Protein AF-A0A0V8E8P4-F1 (afdb_monomer_lite)

Structure (mmCIF, N/CA/C/O backbone):
data_AF-A0A0V8E8P4-F1
#
_entry.id   AF-A0A0V8E8P4-F1
#
loop_
_atom_site.group_PDB
_atom_site.id
_atom_site.type_symbol
_atom_site.label_atom_id
_atom_site.label_alt_id
_atom_site.label_comp_id
_atom_site.label_asym_id
_atom_site.label_entity_id
_atom_site.label_seq_id
_atom_site.pdbx_PDB_ins_code
_atom_site.Cartn_x
_atom_site.Cartn_y
_atom_site.Cartn_z
_atom_site.occupancy
_atom_site.B_iso_or_equiv
_atom_site.auth_seq_id
_atom_site.auth_comp_id
_atom_site.auth_asym_id
_atom_site.auth_atom_id
_atom_site.pdbx_PDB_model_num
ATOM 1 N N . MET A 1 1 ? -3.538 -27.319 -12.906 1.00 43.72 1 MET A N 1
ATOM 2 C CA . MET A 1 1 ? -2.701 -26.232 -12.357 1.00 43.72 1 MET A CA 1
ATOM 3 C C . MET A 1 1 ? -1.770 -25.716 -13.441 1.00 43.72 1 MET A C 1
ATOM 5 O O . MET A 1 1 ? -0.704 -26.281 -13.616 1.00 43.72 1 MET A O 1
ATOM 9 N N . ALA A 1 2 ? -2.178 -24.704 -14.204 1.00 50.72 2 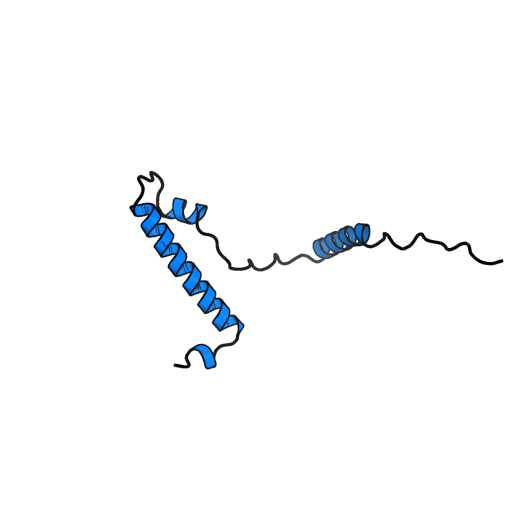ALA A N 1
ATOM 10 C CA . ALA A 1 2 ? -1.262 -23.997 -15.104 1.00 50.72 2 ALA A CA 1
ATOM 11 C C . ALA A 1 2 ? -1.821 -22.614 -15.475 1.00 50.72 2 ALA A C 1
ATOM 13 O O . ALA A 1 2 ? -1.736 -22.208 -16.624 1.00 50.72 2 ALA A O 1
ATOM 14 N N . VAL A 1 3 ? -2.431 -21.897 -14.520 1.00 55.16 3 VAL A N 1
ATOM 15 C CA . VAL A 1 3 ? -2.849 -20.510 -14.786 1.00 55.16 3 VAL A CA 1
ATOM 16 C C . VAL A 1 3 ? -1.605 -19.655 -15.031 1.00 55.16 3 VAL A C 1
ATOM 18 O O . VAL A 1 3 ? -1.594 -18.876 -15.961 1.00 55.16 3 VAL A O 1
ATOM 21 N N . LEU A 1 4 ? -0.505 -19.902 -14.311 1.00 54.28 4 LEU A N 1
ATOM 22 C CA . LEU A 1 4 ? 0.762 -19.172 -14.449 1.00 54.28 4 LEU A CA 1
ATOM 23 C C . LEU A 1 4 ? 1.581 -19.508 -15.711 1.00 54.28 4 LEU A C 1
ATOM 25 O O . LEU A 1 4 ? 2.511 -18.778 -16.027 1.00 54.28 4 LEU A O 1
ATOM 29 N N . ALA A 1 5 ? 1.271 -20.590 -16.434 1.00 55.81 5 ALA A N 1
ATOM 30 C CA . ALA A 1 5 ? 2.105 -21.047 -17.553 1.00 55.81 5 ALA A CA 1
ATOM 31 C C . ALA A 1 5 ? 1.926 -20.215 -18.838 1.00 55.81 5 ALA A C 1
ATOM 33 O O . ALA A 1 5 ? 2.759 -20.296 -19.737 1.00 55.81 5 ALA A O 1
ATOM 34 N N . THR A 1 6 ? 0.845 -19.434 -18.936 1.00 61.88 6 THR A N 1
ATOM 35 C CA . THR A 1 6 ? 0.511 -18.605 -20.109 1.00 61.88 6 THR A CA 1
ATOM 36 C C . THR A 1 6 ? 0.829 -17.121 -19.930 1.00 61.88 6 THR A C 1
ATOM 38 O O . THR A 1 6 ? 0.671 -16.355 -20.877 1.00 61.88 6 THR A O 1
ATOM 41 N N . TYR A 1 7 ? 1.241 -16.700 -18.735 1.00 63.75 7 TYR A N 1
ATOM 42 C CA . TYR A 1 7 ? 1.546 -15.301 -18.434 1.00 63.75 7 TYR A CA 1
ATOM 43 C C . TYR A 1 7 ? 3.035 -15.013 -18.614 1.00 63.75 7 TYR A C 1
ATOM 45 O O . TYR A 1 7 ? 3.882 -15.889 -18.436 1.00 63.75 7 TYR A O 1
ATOM 53 N N . SER A 1 8 ? 3.363 -13.767 -18.964 1.00 78.62 8 SER A N 1
ATOM 54 C CA . SER A 1 8 ? 4.757 -13.32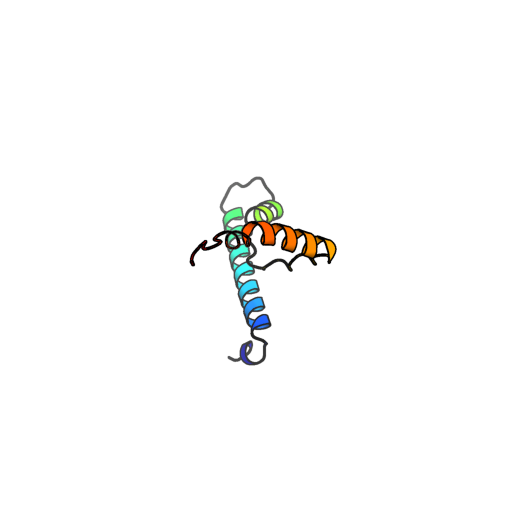9 -18.965 1.00 78.62 8 SER A CA 1
ATOM 55 C C . SER A 1 8 ? 5.324 -13.391 -17.543 1.00 78.62 8 SER A C 1
ATOM 57 O O . SER A 1 8 ? 4.590 -13.270 -16.559 1.00 78.62 8 SER A O 1
ATOM 59 N N . LEU A 1 9 ? 6.644 -13.545 -17.415 1.00 77.69 9 LEU A N 1
ATOM 60 C CA . LEU A 1 9 ? 7.304 -13.551 -16.106 1.00 77.69 9 LEU A CA 1
ATOM 61 C C . LEU A 1 9 ? 6.955 -12.296 -15.284 1.00 77.69 9 LEU A C 1
ATOM 63 O O . LEU A 1 9 ? 6.753 -12.399 -14.080 1.00 77.69 9 LEU A O 1
ATOM 67 N N . GLY A 1 10 ? 6.816 -11.137 -15.941 1.00 78.81 10 GLY A N 1
ATOM 68 C CA . GLY A 1 10 ? 6.382 -9.895 -15.296 1.00 78.81 10 GLY A CA 1
ATOM 69 C C . GLY A 1 10 ? 4.983 -10.007 -14.689 1.00 78.81 10 GLY A C 1
ATOM 70 O O . GLY A 1 10 ? 4.809 -9.729 -13.513 1.00 78.81 10 GLY A O 1
ATOM 71 N N . GLN A 1 11 ? 4.013 -10.529 -15.442 1.00 79.38 11 GLN A N 1
ATOM 72 C CA . GLN A 1 11 ? 2.639 -10.715 -14.957 1.00 79.38 11 GLN A CA 1
ATOM 73 C C . GLN A 1 11 ? 2.549 -11.716 -13.795 1.00 79.38 11 GLN A C 1
ATOM 75 O O . GLN A 1 11 ? 1.749 -11.535 -12.880 1.00 79.38 11 GLN A O 1
ATOM 80 N N . ALA A 1 12 ? 3.373 -12.766 -13.810 1.00 83.81 12 ALA A N 1
ATOM 81 C CA . ALA A 1 12 ? 3.454 -13.708 -12.697 1.00 83.81 12 ALA A CA 1
ATOM 82 C C . ALA A 1 12 ? 4.036 -13.048 -11.435 1.00 83.81 12 ALA A C 1
ATOM 84 O O . ALA A 1 12 ? 3.517 -13.253 -10.339 1.00 83.81 12 ALA A O 1
ATOM 85 N N . VAL A 1 13 ? 5.084 -12.233 -11.588 1.00 84.69 13 VAL A N 1
ATOM 86 C CA . VAL A 1 13 ? 5.679 -11.467 -10.485 1.00 84.69 13 VAL A CA 1
ATOM 87 C C . VAL A 1 13 ? 4.693 -10.432 -9.941 1.00 84.69 13 VAL A C 1
ATOM 89 O O . VAL A 1 13 ? 4.520 -10.361 -8.729 1.00 84.69 13 VAL A O 1
ATOM 92 N N . ASP A 1 14 ? 3.990 -9.698 -10.803 1.00 83.44 14 ASP A N 1
ATOM 93 C CA . ASP A 1 14 ? 2.965 -8.729 -10.396 1.00 83.44 14 ASP A CA 1
ATOM 94 C C . ASP A 1 14 ? 1.843 -9.395 -9.596 1.00 83.44 14 ASP A C 1
ATOM 96 O O . ASP A 1 14 ? 1.397 -8.865 -8.579 1.00 83.44 14 ASP A O 1
ATOM 100 N N . PHE A 1 15 ? 1.418 -10.590 -10.013 1.00 86.06 15 PHE A N 1
ATOM 101 C CA . PHE A 1 15 ? 0.428 -11.365 -9.274 1.00 86.06 15 PHE A CA 1
ATOM 102 C C . PHE A 1 15 ? 0.947 -11.813 -7.900 1.00 86.06 15 PHE A C 1
ATOM 104 O O . PHE A 1 15 ? 0.226 -11.712 -6.911 1.00 86.06 15 PHE A O 1
ATOM 111 N N . ILE A 1 16 ? 2.203 -12.258 -7.807 1.00 87.50 16 ILE A N 1
ATOM 112 C CA . ILE A 1 16 ? 2.822 -12.618 -6.522 1.00 87.50 16 ILE A CA 1
ATOM 113 C C . ILE A 1 16 ? 2.909 -11.395 -5.598 1.00 87.50 16 ILE A C 1
ATOM 115 O O . ILE A 1 16 ? 2.586 -11.494 -4.416 1.00 87.50 16 ILE A O 1
ATOM 119 N N . LEU A 1 17 ? 3.305 -10.235 -6.130 1.00 87.50 17 LEU A N 1
ATOM 120 C CA . LEU A 1 17 ? 3.362 -8.986 -5.369 1.00 87.50 17 LEU A CA 1
ATOM 121 C C . LEU A 1 17 ? 1.974 -8.551 -4.888 1.00 87.50 17 LEU A C 1
ATOM 123 O O . LEU A 1 17 ? 1.842 -8.099 -3.754 1.00 87.50 17 LEU A O 1
ATOM 127 N N . TYR A 1 18 ? 0.944 -8.727 -5.717 1.00 87.69 18 TYR A N 1
ATOM 128 C CA . TYR A 1 18 ? -0.440 -8.475 -5.328 1.00 87.69 18 TYR A CA 1
ATOM 129 C C . TYR A 1 18 ? -0.876 -9.351 -4.146 1.00 87.69 18 TYR A C 1
ATOM 131 O O . TYR A 1 18 ? -1.419 -8.828 -3.176 1.00 87.69 18 TYR A O 1
ATOM 139 N N . LEU A 1 19 ? -0.596 -10.658 -4.195 1.00 89.81 19 LEU A N 1
ATOM 140 C CA . LEU A 1 19 ? -0.932 -11.572 -3.097 1.00 89.81 19 LEU A CA 1
ATOM 141 C C . LEU A 1 19 ? -0.232 -11.178 -1.792 1.00 89.81 19 LEU A C 1
ATOM 143 O O . LEU A 1 19 ? -0.868 -11.150 -0.742 1.00 89.81 19 LEU A O 1
ATOM 147 N N . TYR A 1 20 ? 1.051 -10.820 -1.867 1.00 89.12 20 TYR A N 1
ATOM 148 C CA . TYR A 1 20 ? 1.806 -10.350 -0.706 1.00 89.12 20 TYR A CA 1
ATOM 149 C C . TYR A 1 20 ? 1.205 -9.076 -0.094 1.00 89.12 20 TYR A C 1
ATOM 151 O O . TYR A 1 20 ? 1.096 -8.951 1.124 1.00 89.12 20 TYR A O 1
ATOM 159 N N . GLU A 1 21 ? 0.807 -8.114 -0.930 1.00 89.81 21 GLU A N 1
ATOM 160 C CA . GLU A 1 21 ? 0.172 -6.888 -0.445 1.00 89.81 21 GLU A CA 1
ATOM 161 C C . GLU A 1 21 ? -1.179 -7.167 0.220 1.00 89.81 21 GLU A C 1
ATOM 163 O O . GLU A 1 21 ? -1.489 -6.548 1.235 1.00 89.81 21 GLU A O 1
ATOM 168 N N . GLN A 1 22 ? -1.953 -8.116 -0.303 1.00 90.69 22 GLN A N 1
ATOM 169 C CA . GLN A 1 22 ? -3.233 -8.492 0.287 1.00 90.69 22 GLN A CA 1
ATOM 170 C C . GLN A 1 22 ? -3.061 -9.143 1.670 1.00 90.69 22 GLN A C 1
ATOM 172 O O . GLN A 1 22 ? -3.734 -8.744 2.617 1.00 90.69 22 GLN A O 1
ATOM 177 N N . GLU A 1 23 ? -2.122 -10.081 1.814 1.00 91.12 23 GLU A N 1
ATOM 178 C CA . GLU A 1 23 ? -1.818 -10.730 3.101 1.00 91.12 23 GLU A CA 1
ATOM 179 C C . GLU A 1 23 ? -1.323 -9.718 4.151 1.00 91.12 23 GLU A C 1
ATOM 181 O O . GLU A 1 23 ? -1.724 -9.742 5.319 1.00 91.12 23 GLU A O 1
ATOM 186 N N . ASN A 1 24 ? -0.473 -8.776 3.733 1.00 91.19 24 ASN A N 1
ATOM 187 C CA . ASN A 1 24 ? 0.027 -7.726 4.617 1.00 91.19 24 ASN A CA 1
ATOM 188 C C . ASN A 1 24 ? -1.094 -6.766 5.055 1.00 91.19 24 ASN A C 1
ATOM 190 O O . ASN A 1 24 ? -1.125 -6.326 6.203 1.00 91.19 24 ASN A O 1
ATOM 194 N N . GLU A 1 25 ? -2.039 -6.455 4.166 1.00 92.12 25 GLU A N 1
ATOM 195 C CA . GLU A 1 25 ? -3.208 -5.643 4.503 1.00 92.12 25 GLU A CA 1
ATOM 196 C C . GLU A 1 25 ? -4.120 -6.327 5.528 1.00 92.12 25 GLU A C 1
ATOM 198 O O . GLU A 1 25 ? -4.514 -5.680 6.500 1.00 92.12 25 GLU A O 1
ATOM 203 N N . GLU A 1 26 ? -4.409 -7.620 5.359 1.00 93.44 26 GLU A N 1
ATOM 204 C CA . GLU A 1 26 ? -5.180 -8.404 6.336 1.00 93.44 26 GLU A CA 1
ATOM 205 C C . GLU A 1 26 ? -4.486 -8.424 7.703 1.00 93.44 26 GLU A C 1
ATOM 207 O O . GLU A 1 26 ? -5.111 -8.156 8.728 1.00 93.44 26 GLU A O 1
ATOM 212 N N . THR A 1 27 ? -3.166 -8.617 7.722 1.00 93.12 27 THR A N 1
ATOM 213 C CA . THR A 1 27 ? -2.374 -8.577 8.962 1.00 93.12 27 THR A CA 1
ATOM 214 C C . THR A 1 27 ? -2.466 -7.215 9.657 1.00 93.12 27 THR A C 1
ATOM 216 O O . THR A 1 27 ? -2.617 -7.132 10.879 1.00 93.12 27 THR A O 1
ATOM 219 N N . LEU A 1 28 ? -2.377 -6.118 8.897 1.00 92.94 28 LEU A N 1
ATOM 220 C CA . LEU A 1 28 ? -2.520 -4.768 9.445 1.00 92.94 28 LEU A CA 1
ATOM 221 C C . LEU A 1 28 ? -3.935 -4.521 9.970 1.00 92.94 28 LEU A C 1
ATOM 223 O O . LEU A 1 28 ? -4.088 -3.869 11.000 1.00 92.94 28 LEU A O 1
ATOM 227 N N . TRP A 1 29 ? -4.954 -5.048 9.296 1.00 93.44 29 TRP A N 1
ATOM 228 C CA . TRP A 1 29 ? -6.340 -4.962 9.744 1.00 93.44 29 TRP A CA 1
ATOM 229 C C . TRP A 1 29 ? -6.550 -5.669 11.086 1.00 93.44 29 TRP A C 1
ATOM 231 O O . TRP A 1 29 ? -7.087 -5.077 12.021 1.00 93.44 29 TRP A O 1
ATOM 241 N N . GLU A 1 30 ? -6.052 -6.896 11.231 1.00 94.00 30 GLU A N 1
ATOM 242 C CA . GLU A 1 30 ? -6.110 -7.634 12.498 1.00 94.00 30 GLU A CA 1
ATOM 243 C C . GLU A 1 30 ? -5.328 -6.929 13.616 1.00 94.00 30 GLU A C 1
ATOM 245 O O . GLU A 1 30 ? -5.778 -6.846 14.765 1.00 94.00 30 GLU A O 1
ATOM 250 N N . MET A 1 31 ? -4.161 -6.368 13.290 1.00 91.75 31 MET A N 1
ATOM 251 C CA . MET A 1 31 ? -3.370 -5.597 14.247 1.00 91.75 31 MET A CA 1
ATOM 252 C C . MET A 1 31 ? -4.101 -4.331 14.696 1.00 91.75 31 MET A C 1
ATOM 254 O O . MET A 1 31 ? -4.014 -3.966 15.868 1.00 91.75 31 MET A O 1
ATOM 258 N N . TRP A 1 32 ? -4.818 -3.682 13.781 1.00 94.75 32 TRP A N 1
ATOM 259 C CA . TRP A 1 32 ? -5.611 -2.503 14.088 1.00 94.75 32 TRP A CA 1
ATOM 260 C C . TRP A 1 32 ? -6.788 -2.845 15.007 1.00 94.75 32 TRP A C 1
ATOM 262 O O . TRP A 1 32 ? -6.949 -2.214 16.042 1.00 94.75 32 TRP A O 1
ATOM 272 N N . LEU A 1 33 ? -7.530 -3.917 14.707 1.00 93.00 33 LEU A N 1
ATOM 273 C CA . LEU A 1 33 ? -8.651 -4.381 15.537 1.00 93.00 33 LEU A CA 1
ATOM 274 C C . LEU A 1 33 ? -8.240 -4.873 16.933 1.00 93.00 33 LEU A C 1
ATOM 276 O O . LEU A 1 33 ? -9.034 -4.817 17.869 1.00 93.00 33 LEU A O 1
ATOM 280 N N . SER A 1 34 ? -7.030 -5.416 17.072 1.00 92.94 34 SER A N 1
ATOM 281 C CA . SER A 1 34 ? -6.545 -5.980 18.341 1.00 92.94 34 SER A CA 1
ATOM 282 C C . SER A 1 34 ? -5.972 -4.943 19.308 1.00 92.94 34 SER A C 1
ATOM 284 O O . SER A 1 34 ? -5.677 -5.281 20.458 1.00 92.94 34 SER A O 1
ATOM 286 N N . LYS A 1 35 ? -5.789 -3.696 18.867 1.00 88.56 35 LYS A N 1
ATOM 287 C CA . LYS A 1 35 ? -5.197 -2.620 19.662 1.00 88.56 35 LYS A CA 1
ATOM 288 C C . LYS A 1 35 ? -6.173 -1.460 19.799 1.00 88.56 35 LYS A C 1
ATOM 290 O O . LYS A 1 35 ? -6.942 -1.177 18.893 1.00 88.56 35 LYS A O 1
ATOM 295 N N . ASP A 1 36 ? -6.085 -0.758 20.923 1.00 85.12 36 ASP A N 1
ATOM 296 C CA . ASP A 1 36 ? -6.840 0.476 21.152 1.00 85.12 36 ASP A CA 1
ATOM 297 C C . ASP A 1 36 ? -6.146 1.617 20.390 1.00 85.12 36 ASP A C 1
ATOM 299 O O . ASP A 1 36 ? -5.254 2.297 20.901 1.00 85.12 36 ASP A O 1
ATOM 303 N N . ILE A 1 37 ? -6.443 1.707 19.096 1.00 88.50 37 ILE A N 1
ATOM 304 C CA . ILE A 1 37 ? -5.867 2.683 18.175 1.00 88.50 37 ILE A CA 1
ATOM 305 C C . ILE A 1 37 ? -6.942 3.718 17.847 1.00 88.50 37 ILE A C 1
ATOM 307 O O . ILE A 1 37 ? -7.959 3.392 17.246 1.00 88.50 37 ILE A O 1
ATOM 311 N N . ASP A 1 38 ? -6.683 4.975 18.212 1.00 88.44 38 ASP A N 1
ATOM 312 C CA . ASP A 1 38 ? -7.621 6.089 18.001 1.00 88.44 38 ASP A CA 1
ATOM 313 C C . ASP A 1 38 ? -7.720 6.541 16.531 1.00 88.44 38 ASP A C 1
ATOM 315 O O . ASP A 1 38 ? -8.676 7.214 16.144 1.00 88.44 38 ASP A O 1
ATOM 319 N N . GLU A 1 39 ? -6.718 6.220 15.706 1.00 92.56 39 GLU A N 1
ATOM 320 C CA . GLU A 1 39 ? -6.703 6.579 14.284 1.00 92.56 39 GLU A CA 1
ATOM 321 C C . GLU A 1 39 ? -7.528 5.611 13.428 1.00 92.56 39 GLU A C 1
ATOM 323 O O . GLU A 1 39 ? -7.559 4.402 13.670 1.00 92.56 39 GLU A O 1
ATOM 328 N N . ASP A 1 40 ? -8.163 6.145 12.381 1.00 93.06 40 ASP A N 1
ATOM 329 C CA . ASP A 1 40 ? -8.894 5.341 11.403 1.00 93.06 40 ASP A CA 1
ATOM 330 C C . ASP A 1 40 ? -7.954 4.357 10.692 1.00 93.06 40 ASP A C 1
ATOM 332 O O . ASP A 1 40 ? -6.785 4.662 10.416 1.00 93.06 40 ASP A O 1
ATOM 336 N N . PHE A 1 41 ? -8.479 3.184 10.335 1.00 90.38 41 PHE A N 1
ATOM 337 C CA . PHE A 1 41 ? -7.693 2.154 9.665 1.00 90.38 41 PHE A CA 1
ATOM 338 C C . PHE A 1 41 ? -7.016 2.659 8.384 1.00 90.38 41 PHE A C 1
ATOM 340 O O . PHE A 1 41 ? -5.892 2.259 8.090 1.00 90.38 41 PHE A O 1
ATOM 347 N N . SER A 1 42 ? -7.646 3.561 7.626 1.00 90.75 42 SER A N 1
ATOM 348 C CA . SER A 1 42 ? -7.047 4.150 6.424 1.00 90.75 42 SER A CA 1
ATOM 349 C C . SER A 1 42 ? -5.742 4.894 6.737 1.00 90.75 42 SER A C 1
ATOM 351 O O . SER A 1 42 ? -4.744 4.756 6.018 1.00 90.75 42 SER A O 1
ATOM 353 N N . GLU A 1 43 ? -5.709 5.642 7.843 1.00 92.50 43 GLU A N 1
ATOM 354 C CA . GLU A 1 43 ? -4.518 6.369 8.287 1.00 92.50 43 GLU A CA 1
ATOM 355 C C . GLU A 1 43 ? -3.452 5.418 8.836 1.00 92.50 43 GLU A C 1
ATOM 357 O O . GLU A 1 43 ? -2.277 5.529 8.461 1.00 92.50 43 GLU A O 1
ATOM 362 N N . PHE A 1 44 ? -3.868 4.435 9.637 1.00 92.56 44 PHE A N 1
ATOM 363 C CA . PHE A 1 44 ? -2.997 3.383 10.158 1.00 92.56 44 PHE A CA 1
ATOM 364 C C . PHE A 1 44 ? -2.337 2.584 9.026 1.00 92.56 44 PHE A C 1
ATOM 366 O O . PHE A 1 44 ? -1.112 2.422 8.987 1.00 92.56 44 PHE A O 1
ATOM 373 N N . LYS A 1 45 ? -3.131 2.140 8.047 1.00 91.81 45 LYS A N 1
ATOM 374 C CA . LYS A 1 45 ? -2.668 1.426 6.855 1.00 91.81 45 LYS A CA 1
ATOM 375 C C . LYS A 1 45 ? -1.673 2.278 6.082 1.00 91.81 45 LYS A C 1
ATOM 377 O O . LYS A 1 45 ? -0.597 1.797 5.752 1.00 91.81 45 LYS A O 1
ATOM 382 N N . LYS A 1 46 ? -1.964 3.556 5.828 1.00 89.31 46 LYS A N 1
ATOM 383 C CA . LYS A 1 46 ? -1.055 4.436 5.075 1.00 89.31 46 LYS A CA 1
ATOM 384 C C . LYS A 1 46 ? 0.317 4.594 5.744 1.00 89.31 46 LYS A C 1
ATOM 386 O O . LYS A 1 46 ? 1.315 4.726 5.040 1.00 89.31 46 LYS A O 1
ATOM 391 N N . LYS A 1 47 ? 0.375 4.589 7.079 1.00 88.38 47 LYS A N 1
ATOM 392 C CA . LYS A 1 47 ? 1.629 4.702 7.843 1.00 88.38 47 LYS A CA 1
ATOM 393 C C . LYS A 1 47 ? 2.431 3.400 7.870 1.00 88.38 47 LYS A C 1
ATOM 395 O O . LYS A 1 47 ? 3.658 3.446 7.844 1.00 88.38 47 LYS A O 1
ATOM 400 N N . ASN A 1 48 ? 1.750 2.257 7.926 1.00 88.19 48 ASN A N 1
ATOM 401 C CA . ASN A 1 48 ? 2.381 0.964 8.205 1.00 88.19 48 ASN A CA 1
ATOM 402 C C . ASN A 1 48 ? 2.504 0.046 6.976 1.00 88.19 48 ASN A C 1
ATOM 404 O O . ASN A 1 48 ? 3.340 -0.858 6.966 1.00 88.19 48 ASN A O 1
ATOM 408 N N . MET A 1 49 ? 1.730 0.293 5.917 1.00 86.94 49 MET A N 1
ATOM 409 C CA . MET A 1 49 ? 1.758 -0.488 4.683 1.00 86.94 49 MET A CA 1
ATOM 410 C C . MET A 1 49 ? 3.021 -0.177 3.878 1.00 86.94 49 MET A C 1
ATOM 412 O O . MET A 1 49 ? 3.202 0.922 3.351 1.00 86.94 49 MET A O 1
ATOM 416 N N . LYS A 1 50 ? 3.896 -1.175 3.742 1.00 79.75 50 LYS A N 1
ATOM 417 C CA . LYS A 1 50 ? 5.071 -1.109 2.869 1.00 79.75 50 LYS A CA 1
ATOM 418 C C . LYS A 1 50 ? 4.735 -1.781 1.544 1.00 79.75 50 LYS A C 1
ATOM 420 O O . LYS A 1 50 ? 4.530 -2.989 1.505 1.00 79.75 50 LYS A O 1
ATOM 425 N N . THR A 1 51 ? 4.688 -1.004 0.464 1.00 78.69 51 THR A N 1
ATOM 426 C CA . THR A 1 51 ? 4.607 -1.578 -0.885 1.00 78.69 51 THR A CA 1
ATOM 427 C C . THR A 1 51 ? 5.994 -2.026 -1.333 1.00 78.69 51 THR A C 1
ATOM 429 O O . THR A 1 51 ? 6.981 -1.308 -1.155 1.00 78.69 51 THR A O 1
ATOM 432 N N . LEU A 1 52 ? 6.065 -3.226 -1.905 1.00 76.12 52 LEU A N 1
ATOM 433 C CA . LEU A 1 52 ? 7.261 -3.732 -2.580 1.00 76.12 52 LEU A CA 1
ATOM 434 C C . LEU A 1 52 ? 7.286 -3.342 -4.063 1.00 76.12 52 LEU A C 1
ATOM 436 O O . LEU A 1 52 ? 8.254 -3.645 -4.762 1.00 76.12 52 LEU A O 1
ATOM 440 N N . ARG A 1 53 ? 6.237 -2.666 -4.555 1.00 74.94 53 ARG A N 1
ATOM 441 C CA . ARG A 1 53 ? 6.189 -2.184 -5.932 1.00 74.94 53 ARG A CA 1
ATOM 442 C C . ARG A 1 53 ? 7.258 -1.118 -6.110 1.00 74.94 53 ARG A C 1
ATOM 444 O O . ARG A 1 53 ? 7.259 -0.082 -5.442 1.00 74.94 53 ARG A O 1
ATOM 451 N N . ILE A 1 54 ? 8.170 -1.379 -7.037 1.00 68.00 54 ILE A N 1
ATOM 452 C CA . ILE A 1 54 ? 9.123 -0.379 -7.497 1.00 68.00 54 ILE A CA 1
ATOM 453 C C . ILE A 1 54 ? 8.283 0.702 -8.175 1.00 68.00 54 ILE A C 1
ATOM 455 O O . ILE A 1 54 ? 7.627 0.430 -9.178 1.00 68.00 54 ILE A O 1
ATOM 459 N N . LYS A 1 55 ? 8.251 1.911 -7.602 1.00 63.28 55 LYS A N 1
ATOM 460 C CA . LYS A 1 55 ? 7.645 3.059 -8.282 1.00 63.28 55 LYS A CA 1
ATOM 461 C C . LYS A 1 55 ? 8.318 3.191 -9.643 1.00 63.28 55 LYS A C 1
ATOM 463 O O . LYS A 1 55 ? 9.546 3.096 -9.713 1.00 63.28 55 LYS A O 1
ATOM 468 N N . GLU A 1 56 ? 7.525 3.373 -10.698 1.00 59.72 56 GLU A N 1
ATOM 469 C CA . GLU A 1 56 ? 8.067 3.731 -12.007 1.00 59.72 56 GLU A CA 1
ATOM 470 C C . GLU A 1 56 ? 9.083 4.853 -11.798 1.00 59.72 56 GLU A C 1
ATOM 472 O O . GLU A 1 56 ? 8.807 5.821 -11.084 1.00 59.72 56 GLU A O 1
ATOM 477 N N . LYS A 1 57 ? 10.302 4.656 -12.312 1.00 60.22 57 LYS A N 1
ATOM 478 C CA . LYS A 1 57 ? 11.341 5.680 -12.221 1.00 60.22 57 LYS A CA 1
ATOM 479 C C . LYS A 1 57 ? 10.754 6.958 -12.804 1.00 60.22 5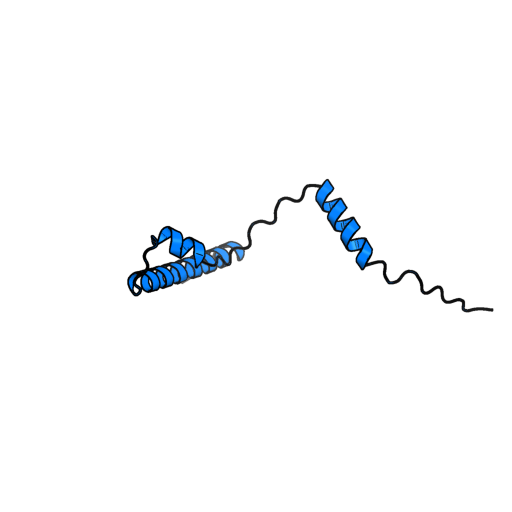7 LYS A C 1
ATOM 481 O O . LYS A 1 57 ? 10.187 6.902 -13.895 1.00 60.22 57 LYS A O 1
ATOM 486 N N . ASP A 1 58 ? 10.903 8.070 -12.087 1.00 67.25 58 ASP A N 1
ATOM 487 C CA . ASP A 1 58 ? 10.540 9.379 -12.619 1.00 67.25 58 ASP A CA 1
ATOM 488 C C . ASP A 1 58 ? 11.128 9.499 -14.027 1.00 67.25 58 ASP A C 1
ATOM 490 O O . ASP A 1 58 ? 12.303 9.182 -14.238 1.00 67.25 58 ASP A O 1
ATOM 494 N N . VAL A 1 59 ? 10.301 9.893 -14.997 1.00 66.38 59 VAL A N 1
ATOM 495 C CA . VAL A 1 59 ? 10.765 10.159 -16.359 1.00 66.38 59 VAL A CA 1
ATOM 496 C C . VAL A 1 59 ? 11.780 11.294 -16.255 1.00 66.38 59 VAL A C 1
ATOM 498 O O . VAL A 1 59 ? 11.419 12.451 -16.044 1.00 66.38 59 VAL A O 1
ATOM 501 N N . ILE A 1 60 ? 13.064 10.943 -16.317 1.00 67.81 60 ILE A N 1
ATOM 502 C CA . ILE A 1 60 ? 14.164 11.897 -16.221 1.00 67.81 60 ILE A CA 1
ATOM 503 C C . ILE A 1 60 ? 14.129 12.730 -17.503 1.00 67.81 60 ILE A C 1
ATOM 505 O O . ILE A 1 60 ? 14.164 12.185 -18.606 1.00 67.81 60 ILE A O 1
ATOM 509 N N . THR A 1 61 ? 14.007 14.049 -17.370 1.00 76.38 61 THR A N 1
ATOM 510 C CA . THR A 1 61 ? 14.141 14.956 -18.513 1.00 76.38 61 THR A CA 1
ATOM 511 C C . THR A 1 61 ? 15.590 14.941 -19.014 1.00 76.38 61 THR A C 1
ATOM 513 O O . THR A 1 61 ? 16.496 14.755 -18.198 1.00 76.38 61 THR A O 1
ATOM 516 N N . PRO A 1 62 ? 15.847 15.185 -20.313 1.00 77.06 62 PRO A N 1
ATOM 517 C CA . PRO A 1 62 ? 17.207 15.187 -20.865 1.00 77.06 62 PRO A CA 1
ATOM 518 C C . PRO A 1 62 ? 18.185 16.070 -20.070 1.00 77.06 62 PRO A C 1
ATOM 520 O O . PRO A 1 62 ? 19.307 15.661 -19.791 1.00 77.06 62 PRO A O 1
ATOM 523 N N . ASP A 1 63 ? 17.720 17.231 -19.601 1.00 75.38 63 ASP A N 1
ATOM 524 C CA . ASP A 1 63 ? 18.522 18.170 -18.804 1.00 75.38 63 ASP A CA 1
ATOM 525 C C . ASP A 1 63 ? 18.969 17.574 -17.458 1.00 75.38 63 ASP A C 1
ATOM 527 O O . ASP A 1 63 ? 20.093 17.777 -16.999 1.00 75.38 63 ASP A O 1
ATOM 531 N N . LYS A 1 64 ? 18.085 16.803 -16.816 1.00 77.56 64 LYS A N 1
ATOM 532 C CA . LYS A 1 64 ? 18.356 16.153 -15.530 1.00 77.56 64 LYS A CA 1
ATOM 533 C C . LYS A 1 64 ? 19.252 14.929 -15.704 1.00 77.56 64 LYS A C 1
ATOM 535 O O . LYS A 1 64 ? 20.013 14.580 -14.804 1.00 77.56 64 LYS A O 1
ATOM 540 N N . GLU A 1 65 ? 19.176 14.276 -16.859 1.00 76.50 65 GLU A N 1
ATOM 541 C CA . GLU A 1 65 ? 20.094 13.204 -17.236 1.00 76.50 65 GLU A CA 1
ATOM 542 C C . GLU A 1 65 ? 21.518 13.745 -17.411 1.00 76.50 65 GLU A C 1
ATOM 544 O O . GLU A 1 65 ? 22.454 13.187 -16.838 1.00 76.50 65 GLU A O 1
ATOM 549 N N . GLU A 1 66 ? 21.677 14.877 -18.102 1.00 80.19 66 GLU A N 1
ATOM 550 C CA . GLU A 1 66 ? 22.970 15.547 -18.271 1.00 80.19 66 GLU A CA 1
ATOM 551 C C . GLU A 1 66 ? 23.563 16.011 -16.928 1.00 80.19 66 GLU A C 1
ATOM 553 O O . GLU A 1 66 ? 24.744 15.780 -16.656 1.00 80.19 66 GLU A O 1
ATOM 558 N N . GLU A 1 67 ? 22.749 16.592 -16.042 1.00 83.75 67 GLU A N 1
ATOM 559 C CA . GLU A 1 67 ? 23.169 16.981 -14.689 1.00 83.75 67 GLU A CA 1
ATOM 560 C C . GLU A 1 67 ? 23.663 15.773 -13.874 1.00 83.75 67 GLU A C 1
ATOM 562 O O . GLU A 1 67 ? 24.740 15.814 -13.271 1.00 83.75 67 GLU A O 1
ATOM 567 N N . ASN A 1 68 ? 22.921 14.662 -13.913 1.00 80.88 68 ASN A N 1
ATOM 568 C CA . ASN A 1 68 ? 23.284 13.430 -13.215 1.00 80.88 68 ASN A CA 1
ATOM 569 C C . ASN A 1 68 ? 24.576 12.807 -13.767 1.00 80.88 68 ASN A C 1
ATOM 571 O O . ASN A 1 68 ? 25.409 12.323 -12.995 1.00 80.88 68 ASN A O 1
ATOM 575 N N . LEU A 1 69 ? 24.766 12.828 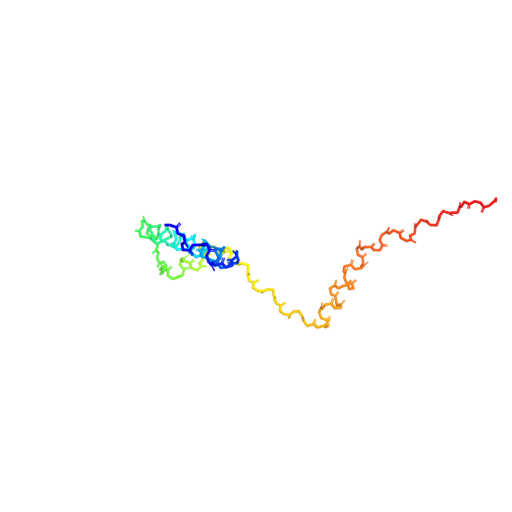-15.089 1.00 80.69 69 LEU A N 1
ATOM 576 C CA . LEU A 1 69 ? 25.983 12.340 -15.741 1.00 80.69 69 LEU A CA 1
ATOM 577 C C . LEU A 1 69 ? 27.195 13.204 -15.383 1.00 80.69 69 LEU A C 1
ATOM 579 O O . LEU A 1 69 ? 28.249 12.665 -15.038 1.00 80.69 69 LEU A O 1
ATOM 583 N N . ASN A 1 70 ? 27.039 14.530 -15.399 1.00 81.69 70 ASN A N 1
ATOM 584 C CA . ASN A 1 70 ? 28.084 15.473 -15.004 1.00 81.69 70 ASN A CA 1
ATOM 585 C C . ASN A 1 70 ? 28.475 15.300 -13.533 1.00 81.69 70 ASN A C 1
ATOM 587 O O . ASN A 1 70 ? 29.662 15.299 -13.207 1.00 81.69 70 ASN A O 1
ATOM 591 N N . PHE A 1 71 ? 27.495 15.097 -12.651 1.00 82.19 71 PHE A N 1
ATOM 592 C CA . PHE A 1 71 ? 27.735 14.794 -11.244 1.00 82.19 71 PHE A CA 1
ATOM 593 C C . PHE A 1 71 ? 28.494 13.471 -11.071 1.00 82.19 71 PHE A C 1
ATOM 595 O O . PHE A 1 71 ? 29.517 13.432 -10.391 1.00 82.19 71 PHE A O 1
ATOM 602 N N . ALA A 1 72 ? 28.066 12.394 -11.736 1.00 81.12 72 ALA A N 1
ATOM 603 C CA . ALA A 1 72 ? 28.750 11.103 -11.669 1.00 81.12 72 ALA A CA 1
ATOM 604 C C . ALA A 1 72 ? 30.196 11.185 -12.194 1.00 81.12 72 ALA A C 1
ATOM 606 O O . ALA A 1 72 ? 31.114 10.636 -11.581 1.00 81.12 72 ALA A O 1
ATOM 607 N N . ALA A 1 73 ? 30.429 11.917 -13.287 1.00 78.88 73 ALA A N 1
ATOM 608 C CA . ALA A 1 73 ? 31.751 12.087 -13.885 1.00 78.88 73 ALA A CA 1
ATOM 609 C C . ALA A 1 73 ? 32.785 12.704 -12.922 1.00 78.88 73 ALA A C 1
ATOM 611 O O . ALA A 1 73 ? 33.974 12.389 -13.022 1.00 78.88 73 ALA A O 1
ATOM 612 N N . GLN A 1 74 ? 32.357 13.523 -11.954 1.00 77.69 74 GLN A N 1
ATOM 613 C CA . GLN A 1 74 ? 33.240 14.078 -10.917 1.00 77.69 74 GLN A CA 1
ATOM 614 C C . GLN A 1 74 ? 33.847 12.987 -10.024 1.00 77.69 74 GLN A C 1
ATOM 616 O O . GLN A 1 74 ? 34.999 13.099 -9.612 1.00 77.69 74 GLN A O 1
ATOM 621 N N . TYR A 1 75 ? 33.108 11.904 -9.776 1.00 75.44 75 TYR A N 1
ATOM 622 C CA . TYR A 1 75 ? 33.553 10.787 -8.939 1.00 75.44 75 TYR A CA 1
ATOM 623 C C . TYR A 1 75 ? 34.249 9.670 -9.726 1.00 75.44 75 TYR A C 1
ATOM 625 O O . TYR A 1 75 ? 34.929 8.839 -9.129 1.00 75.44 75 TYR A O 1
ATOM 633 N N . PHE A 1 76 ? 34.122 9.637 -11.056 1.00 65.81 76 PHE A N 1
ATOM 634 C CA . PHE A 1 76 ? 34.820 8.661 -11.906 1.00 65.81 76 PHE A CA 1
ATOM 635 C C . PHE A 1 76 ? 36.173 9.162 -12.443 1.00 65.81 76 PHE A C 1
ATOM 637 O O . PHE A 1 76 ? 37.012 8.354 -12.841 1.00 65.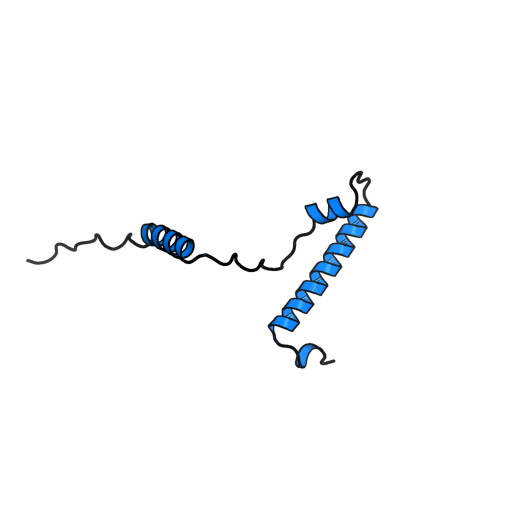81 76 PHE A O 1
ATOM 644 N N . ASN A 1 77 ? 36.445 10.470 -12.397 1.00 60.28 77 ASN A N 1
ATOM 645 C CA . ASN A 1 77 ? 37.695 11.070 -12.885 1.00 60.28 77 ASN A CA 1
ATOM 646 C C . ASN A 1 77 ? 38.892 10.992 -11.908 1.00 60.28 77 ASN A C 1
ATOM 648 O O . ASN A 1 77 ? 39.841 11.763 -12.033 1.00 60.28 77 ASN A O 1
ATOM 652 N N . PHE A 1 78 ? 38.924 10.035 -10.975 1.00 55.81 78 PHE A N 1
ATOM 653 C CA . PHE A 1 78 ? 40.052 9.870 -10.039 1.00 55.81 78 PHE A CA 1
ATOM 654 C C . PHE A 1 78 ? 41.318 9.212 -10.633 1.00 55.81 78 PHE A C 1
ATOM 656 O O . PHE A 1 78 ? 42.299 9.050 -9.915 1.00 55.81 78 PHE A O 1
ATOM 663 N N . SER A 1 79 ? 41.353 8.830 -11.918 1.00 51.88 79 SER A N 1
ATOM 664 C CA . SER A 1 79 ? 42.471 8.038 -12.480 1.00 51.88 79 SER A CA 1
ATOM 665 C C . SER A 1 79 ? 43.335 8.728 -13.543 1.00 51.88 79 SER A C 1
ATOM 667 O O . SER A 1 79 ? 44.257 8.099 -14.062 1.00 51.88 79 SER A O 1
ATOM 669 N N . LYS A 1 80 ? 43.114 10.010 -13.871 1.00 50.62 80 LYS A N 1
ATOM 670 C CA . LYS A 1 80 ? 43.864 10.676 -14.959 1.00 50.62 80 LYS A CA 1
ATOM 671 C C . LYS A 1 80 ? 45.069 11.524 -14.546 1.00 50.62 80 LYS A C 1
ATOM 673 O O . LYS A 1 80 ? 45.635 12.206 -15.396 1.00 50.62 80 LYS A O 1
ATOM 678 N N . GLU A 1 81 ? 45.531 11.408 -13.303 1.00 48.97 81 GLU A N 1
ATOM 679 C CA . GLU A 1 81 ? 46.802 11.997 -12.862 1.00 48.97 81 GLU A CA 1
ATOM 680 C C . GLU A 1 81 ? 47.692 10.988 -12.123 1.00 48.97 81 GLU A C 1
ATOM 682 O O . GLU A 1 81 ? 48.071 11.165 -10.974 1.00 48.97 81 GLU A O 1
ATOM 687 N N . VAL A 1 82 ? 48.106 9.933 -12.824 1.00 48.09 82 VAL A N 1
ATOM 688 C CA . VAL A 1 82 ? 49.454 9.389 -12.619 1.00 48.09 82 VAL A CA 1
ATOM 689 C C . VAL A 1 82 ? 50.164 9.491 -13.959 1.00 48.09 82 VAL A C 1
ATOM 691 O O . VAL A 1 82 ? 50.243 8.537 -14.730 1.00 48.09 82 VAL A O 1
ATOM 694 N N . LYS A 1 83 ? 50.656 10.696 -14.272 1.00 44.59 83 LYS A N 1
ATOM 695 C CA . LYS A 1 83 ? 51.725 10.831 -15.262 1.00 44.59 83 LYS A CA 1
ATOM 696 C C . LYS A 1 83 ? 52.932 10.111 -14.668 1.00 44.59 83 LYS A C 1
ATOM 698 O O . LYS A 1 83 ? 53.628 10.656 -13.816 1.00 44.59 83 LYS A O 1
ATOM 703 N N . MET A 1 84 ? 53.133 8.860 -15.077 1.00 41.06 84 MET A N 1
ATOM 704 C CA . MET A 1 84 ? 54.425 8.198 -14.965 1.00 41.06 84 MET A CA 1
ATOM 705 C C . MET A 1 84 ? 55.433 9.066 -15.722 1.00 41.06 84 MET A C 1
ATOM 707 O O . MET A 1 84 ? 55.560 8.965 -16.939 1.00 41.06 84 MET A O 1
ATOM 711 N N . ASN A 1 85 ? 56.132 9.944 -15.005 1.00 41.34 85 ASN A N 1
ATOM 712 C CA . ASN A 1 85 ? 57.408 10.466 -15.468 1.00 41.34 85 ASN A CA 1
ATOM 713 C C . ASN A 1 85 ? 58.409 9.311 -15.352 1.00 41.34 85 ASN A C 1
ATOM 715 O O . ASN A 1 85 ? 59.069 9.140 -14.330 1.00 41.34 85 ASN A O 1
ATOM 719 N N . GLY A 1 86 ? 58.436 8.470 -16.383 1.00 43.41 86 GLY A N 1
ATOM 720 C CA . GLY A 1 86 ? 59.410 7.410 -16.588 1.00 43.41 86 GLY A CA 1
ATOM 721 C C . GLY A 1 86 ? 59.914 7.452 -18.030 1.00 43.41 86 GLY A C 1
ATOM 722 O O . GLY A 1 86 ? 59.106 7.543 -18.951 1.00 43.41 86 GLY A O 1
ATOM 723 N N . SER A 1 87 ? 61.241 7.349 -18.162 1.00 36.47 87 SER A N 1
ATOM 724 C CA . SER A 1 87 ? 62.110 7.501 -19.346 1.00 36.47 87 SER A CA 1
ATOM 725 C C . SER A 1 87 ? 62.443 8.961 -19.690 1.00 36.47 87 SER A C 1
ATOM 727 O O . SER A 1 87 ? 61.549 9.757 -19.949 1.00 36.47 87 SER A O 1
ATOM 729 N N . ILE A 1 88 ? 63.710 9.398 -19.697 1.00 37.50 88 ILE A N 1
ATOM 730 C CA . ILE A 1 88 ? 65.004 8.733 -19.979 1.00 37.50 88 ILE A CA 1
ATOM 731 C C . ILE A 1 88 ? 66.066 9.229 -18.991 1.00 37.50 88 ILE A C 1
ATOM 733 O O . ILE A 1 88 ? 66.029 10.437 -18.669 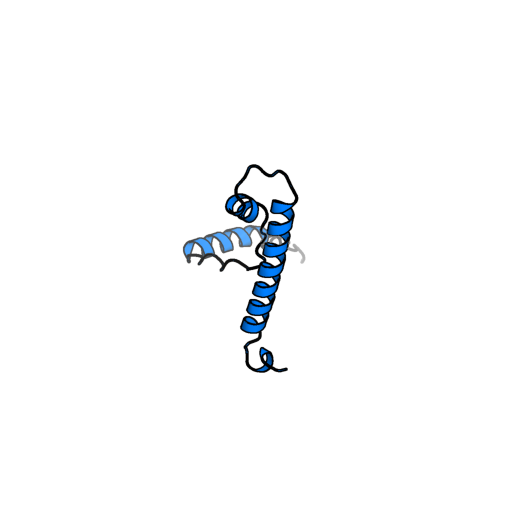1.00 37.50 88 ILE A O 1
#

Sequence (88 aa):
MAVLATYSLGQAVDFILYLYEQENEETLWEMWLSKDIDEDFSEFKKKNMKTLRIKEKDVITPDKEEENLNFAAQYFNFSKEVKMNGSI

Radius of gyration: 25.08 Å; chains: 1; bounding box: 74×44×42 Å

Organism: Lactococcus lactis subsp. lactis (NCBI:txid1360)

Foldseek 3Di:
DCPVVPDDPVVVVVVVLVVVQVVVLVVLVVVVVVDPDPDDSVVSCVVPRDRPDDPDPPPQDPVNVVVVVVVVVVVVPPPPPPPPPDDD

pLDDT: mean 76.07, std 16.32, range [36.47, 94.75]

Secondary structure (DSSP, 8-state):
--SGGGS-HHHHHHHHHHHHHHHHHHHHHHHHHTS---S-HHHHHHHH------PPPP---HHHHHHHHHHHHHHH-TTS--------